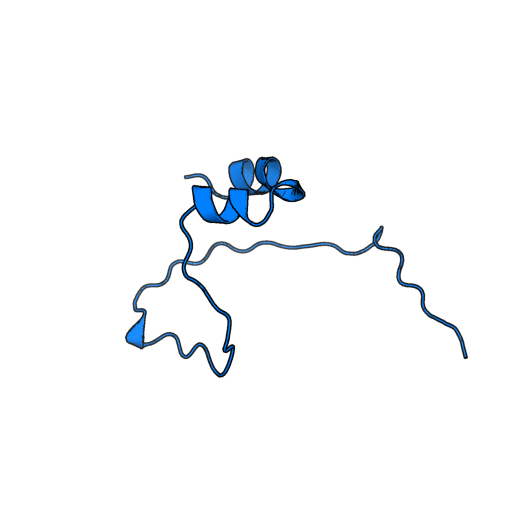Protein AF-A0A5N5ICV8-F1 (afdb_monomer_lite)

Organism: NCBI:txid2448454

Structure (mmCIF, N/CA/C/O backbone):
data_AF-A0A5N5ICV8-F1
#
_entry.id   AF-A0A5N5ICV8-F1
#
loop_
_atom_site.group_PDB
_atom_site.id
_atom_site.type_symbol
_atom_site.label_atom_id
_atom_site.label_alt_id
_atom_site.label_comp_id
_atom_site.label_asym_id
_atom_site.label_entity_id
_atom_site.label_seq_id
_atom_site.pdbx_PDB_ins_code
_atom_site.Cartn_x
_atom_site.Cartn_y
_atom_site.Cartn_z
_atom_site.occupancy
_atom_site.B_iso_or_equiv
_atom_site.auth_seq_id
_atom_site.auth_comp_id
_atom_site.auth_asym_id
_atom_site.auth_atom_id
_atom_site.pdbx_PDB_model_num
ATOM 1 N N . MET A 1 1 ? 16.726 5.985 33.768 1.00 40.94 1 MET A N 1
ATOM 2 C CA . MET A 1 1 ? 16.625 5.963 32.294 1.00 40.94 1 MET A CA 1
ATOM 3 C C . MET A 1 1 ? 15.146 5.959 31.970 1.00 40.94 1 MET A C 1
ATOM 5 O O . MET A 1 1 ? 14.471 5.025 32.377 1.00 40.94 1 MET A O 1
ATOM 9 N N . GLY A 1 2 ? 14.620 7.049 31.409 1.00 44.38 2 GLY A N 1
ATOM 10 C CA . GLY A 1 2 ? 13.196 7.154 31.099 1.00 44.38 2 GLY A CA 1
ATOM 11 C C . GLY A 1 2 ? 12.853 6.221 29.945 1.00 44.38 2 GLY A C 1
ATOM 12 O O . GLY A 1 2 ? 13.405 6.368 28.859 1.00 44.38 2 GLY A O 1
ATOM 13 N N . HIS A 1 3 ? 11.980 5.253 30.201 1.00 48.47 3 HIS A N 1
ATOM 14 C CA . HIS A 1 3 ? 11.287 4.515 29.157 1.00 48.47 3 HIS A CA 1
ATOM 15 C C . HIS A 1 3 ? 10.385 5.538 28.454 1.00 48.47 3 HIS A C 1
ATOM 17 O O . HIS A 1 3 ? 9.389 5.976 29.026 1.00 48.47 3 HIS A O 1
ATOM 23 N N . MET A 1 4 ? 10.778 6.008 27.269 1.00 52.78 4 MET A N 1
ATOM 24 C CA . MET A 1 4 ? 9.869 6.768 26.412 1.00 52.78 4 MET A CA 1
ATOM 25 C C . MET A 1 4 ? 8.899 5.761 25.804 1.00 52.78 4 MET A C 1
ATOM 27 O O . MET A 1 4 ? 9.147 5.217 24.733 1.00 52.78 4 MET A O 1
ATOM 31 N N . GLU A 1 5 ? 7.830 5.458 26.535 1.00 53.91 5 GLU A N 1
ATOM 32 C CA . GLU A 1 5 ? 6.685 4.751 25.977 1.00 53.91 5 GLU A CA 1
ATOM 33 C C . GLU A 1 5 ? 5.959 5.765 25.094 1.00 53.91 5 GLU A C 1
ATOM 35 O O . GLU A 1 5 ? 5.254 6.657 25.565 1.00 53.91 5 GLU A O 1
ATOM 40 N N . GLN A 1 6 ? 6.263 5.723 23.799 1.00 52.47 6 GLN A N 1
ATOM 41 C CA . GLN A 1 6 ? 5.617 6.570 22.813 1.00 52.47 6 GLN A CA 1
ATOM 42 C C . GLN A 1 6 ? 4.217 5.990 22.585 1.00 52.47 6 GLN A C 1
ATOM 44 O O . GLN A 1 6 ? 4.047 5.029 21.837 1.00 52.47 6 GLN A O 1
ATOM 49 N N . THR A 1 7 ? 3.221 6.524 23.294 1.00 52.84 7 THR A N 1
ATOM 50 C CA . THR A 1 7 ? 1.828 6.109 23.142 1.00 52.84 7 THR A CA 1
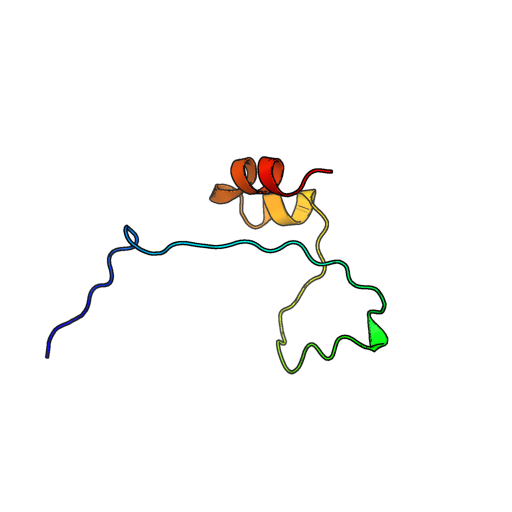ATOM 51 C C . THR A 1 7 ? 1.395 6.348 21.689 1.00 52.84 7 THR A C 1
ATOM 53 O O . THR A 1 7 ? 1.684 7.384 21.084 1.00 52.84 7 THR A O 1
ATOM 56 N N . ALA A 1 8 ? 0.733 5.357 21.085 1.00 58.66 8 ALA A N 1
ATOM 57 C CA . ALA A 1 8 ? 0.340 5.351 19.668 1.00 58.66 8 ALA A CA 1
ATOM 58 C C . ALA A 1 8 ? -0.538 6.556 19.249 1.00 58.66 8 ALA A C 1
ATOM 60 O O . ALA A 1 8 ? -0.725 6.828 18.065 1.00 58.66 8 ALA A O 1
ATOM 61 N N . GLU A 1 9 ? -1.039 7.310 20.223 1.00 57.94 9 GLU A N 1
ATOM 62 C CA . GLU A 1 9 ? -1.900 8.487 20.116 1.00 57.94 9 GLU A CA 1
ATOM 63 C C . GLU A 1 9 ? -1.237 9.755 19.534 1.00 57.94 9 GLU A C 1
ATOM 65 O O . GLU A 1 9 ? -1.937 10.741 19.306 1.00 57.94 9 GLU A O 1
ATOM 70 N N . ASN A 1 10 ? 0.069 9.757 19.222 1.00 69.75 10 ASN A N 1
ATOM 71 C CA . ASN A 1 10 ? 0.729 10.916 18.584 1.00 69.75 10 ASN A CA 1
ATOM 72 C C . ASN A 1 10 ? 1.502 10.626 17.283 1.00 69.75 10 ASN A C 1
ATOM 74 O O . ASN A 1 10 ? 2.294 11.455 16.832 1.00 69.75 10 ASN A O 1
ATOM 78 N N . ILE A 1 11 ? 1.275 9.479 16.638 1.00 76.56 11 ILE A N 1
ATOM 79 C CA . ILE A 1 11 ? 1.929 9.163 15.359 1.00 76.56 11 ILE A CA 1
ATOM 80 C C . ILE A 1 11 ? 1.026 9.596 14.197 1.00 76.56 11 ILE A C 1
ATOM 82 O O . ILE A 1 11 ? 0.014 8.964 13.902 1.00 76.56 11 ILE A O 1
ATOM 86 N N . LYS A 1 12 ? 1.408 10.671 13.496 1.00 78.00 12 LYS A N 1
ATOM 87 C CA . LYS A 1 12 ? 0.753 11.081 12.242 1.00 78.00 12 LYS A CA 1
ATOM 88 C C . LYS A 1 12 ? 1.312 10.273 11.070 1.00 78.00 12 LYS A C 1
ATOM 90 O O . LYS A 1 12 ? 2.476 10.429 10.713 1.00 78.00 12 LYS A O 1
ATOM 95 N N . GLN A 1 13 ? 0.474 9.440 10.456 1.00 76.25 13 GLN A N 1
ATOM 96 C CA . GLN A 1 13 ? 0.803 8.729 9.216 1.00 76.25 13 GLN A CA 1
ATOM 97 C C . GLN A 1 13 ? 0.392 9.580 8.009 1.00 76.25 13 GLN A C 1
ATOM 99 O O . GLN A 1 13 ? -0.765 9.983 7.893 1.00 76.25 13 GLN A O 1
ATOM 104 N N . LEU A 1 14 ? 1.346 9.862 7.121 1.00 80.81 14 LEU A N 1
ATOM 105 C CA . LEU A 1 14 ? 1.126 10.583 5.866 1.00 80.81 14 LEU A CA 1
ATOM 106 C C . LEU A 1 14 ? 1.262 9.608 4.696 1.00 80.81 14 LEU A C 1
ATOM 108 O O . LEU A 1 14 ? 2.227 8.850 4.631 1.00 80.81 14 LEU A O 1
ATOM 112 N N . PHE A 1 15 ? 0.306 9.649 3.769 1.00 78.19 15 PHE A N 1
ATOM 113 C CA . PHE A 1 15 ? 0.280 8.794 2.584 1.00 78.19 15 PHE A CA 1
ATOM 114 C C . PHE A 1 15 ? 0.491 9.639 1.328 1.00 78.19 15 PHE A C 1
ATOM 116 O O . PHE A 1 15 ? -0.144 10.679 1.160 1.00 78.19 15 PHE A O 1
ATOM 123 N N . TYR A 1 16 ? 1.370 9.175 0.440 1.00 78.88 16 TYR A N 1
ATOM 124 C CA . TYR A 1 16 ? 1.685 9.838 -0.823 1.00 78.88 16 TYR A CA 1
ATOM 125 C C . TYR A 1 16 ? 1.386 8.900 -1.993 1.00 78.88 16 TYR A C 1
ATOM 127 O O . TYR A 1 16 ? 1.826 7.751 -2.000 1.00 78.88 16 TYR A O 1
ATOM 135 N N . LYS A 1 17 ? 0.657 9.398 -2.999 1.00 82.44 17 LYS A N 1
ATOM 136 C CA . LYS A 1 17 ? 0.426 8.697 -4.270 1.00 82.44 17 LYS A CA 1
ATOM 137 C C . LYS A 1 17 ? 1.539 9.074 -5.243 1.00 82.44 17 LYS A C 1
ATOM 139 O O . LYS A 1 17 ? 1.730 10.253 -5.534 1.00 82.44 17 LYS A O 1
ATOM 144 N N . PHE A 1 18 ? 2.243 8.081 -5.772 1.00 81.44 18 PHE A N 1
ATOM 145 C CA . PHE A 1 18 ? 3.195 8.248 -6.867 1.00 81.44 18 PHE A CA 1
ATOM 146 C C . PHE A 1 18 ? 2.880 7.249 -7.980 1.00 81.44 18 PHE A C 1
ATOM 148 O O . PHE A 1 18 ? 2.320 6.182 -7.736 1.00 81.44 18 PHE A O 1
ATOM 155 N N . GLN A 1 19 ? 3.219 7.612 -9.214 1.00 82.38 19 GLN A N 1
ATOM 156 C CA . GLN A 1 19 ? 3.105 6.728 -10.371 1.00 82.38 19 GLN A CA 1
ATOM 157 C C . GLN A 1 19 ? 4.491 6.229 -10.759 1.00 82.38 19 GLN A C 1
ATOM 159 O O . GLN A 1 19 ? 5.452 6.998 -10.802 1.00 82.38 19 GLN A O 1
ATOM 164 N N . VAL A 1 20 ? 4.591 4.940 -11.066 1.00 80.56 20 VAL A N 1
ATOM 165 C CA . VAL A 1 20 ? 5.828 4.342 -11.562 1.00 80.56 20 VAL A CA 1
ATOM 166 C C . VAL A 1 20 ? 5.806 4.345 -13.084 1.00 80.56 20 VAL A C 1
ATOM 168 O O . VAL A 1 20 ? 4.9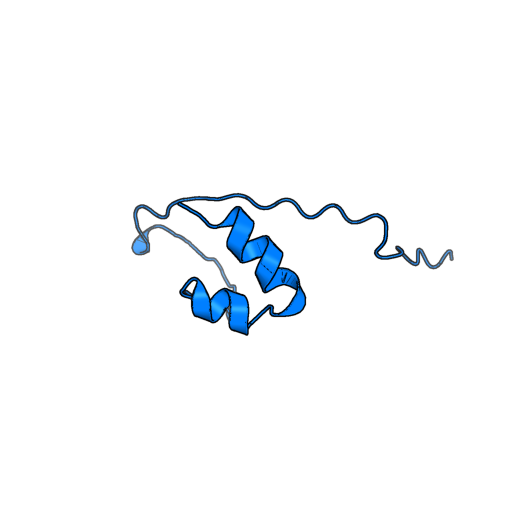37 3.742 -13.700 1.00 80.56 20 VAL A O 1
ATOM 171 N N . ILE A 1 21 ? 6.771 5.044 -13.687 1.00 78.19 21 ILE A N 1
ATOM 172 C CA . ILE A 1 21 ? 6.862 5.235 -15.146 1.00 78.19 21 ILE A CA 1
ATOM 173 C C . ILE A 1 21 ? 7.769 4.170 -15.795 1.00 78.19 21 ILE A C 1
ATOM 175 O O . ILE A 1 21 ? 7.642 3.881 -16.981 1.00 78.19 21 ILE A O 1
ATOM 179 N N . ALA A 1 22 ? 8.672 3.548 -15.028 1.00 76.88 22 ALA A N 1
ATOM 180 C CA . ALA A 1 22 ? 9.500 2.436 -15.493 1.00 76.88 22 ALA A CA 1
ATOM 181 C C . ALA A 1 22 ? 9.961 1.565 -14.316 1.00 76.88 22 ALA A C 1
ATOM 183 O O . ALA A 1 22 ? 10.752 2.007 -13.483 1.00 76.88 22 ALA A O 1
ATOM 184 N N . THR A 1 23 ? 9.520 0.309 -14.279 1.00 70.75 23 THR A N 1
ATOM 185 C CA . THR A 1 23 ? 9.878 -0.655 -13.224 1.00 70.75 23 THR A CA 1
ATOM 186 C C . THR A 1 23 ? 11.365 -1.011 -13.238 1.00 70.75 23 THR A C 1
ATOM 188 O O . THR A 1 23 ? 11.971 -1.153 -12.186 1.00 70.75 23 THR A O 1
ATOM 191 N N . ASN A 1 24 ? 11.990 -1.048 -14.419 1.00 68.19 24 ASN A N 1
ATOM 192 C CA . ASN A 1 24 ? 13.418 -1.343 -14.589 1.00 68.19 24 ASN A CA 1
ATOM 193 C C . ASN A 1 24 ? 14.356 -0.245 -14.041 1.00 68.19 24 ASN A C 1
ATOM 195 O O . ASN A 1 24 ? 15.535 -0.501 -13.820 1.00 68.19 24 ASN A O 1
ATOM 199 N N . LYS A 1 25 ? 13.843 0.974 -13.815 1.00 65.88 25 LYS A N 1
ATOM 200 C CA . LYS A 1 25 ? 14.607 2.096 -13.240 1.00 65.88 25 LYS A CA 1
ATOM 201 C C . LYS A 1 25 ? 14.357 2.288 -11.743 1.00 65.88 25 LYS A C 1
ATOM 203 O O . LYS A 1 25 ? 15.017 3.127 -11.130 1.00 65.88 25 LYS A O 1
ATOM 208 N N . LEU A 1 26 ? 13.413 1.546 -11.157 1.00 66.81 26 LEU A N 1
ATOM 209 C CA . LEU A 1 26 ? 13.175 1.571 -9.721 1.00 66.81 26 LEU A CA 1
ATOM 210 C C . LEU A 1 26 ? 14.248 0.705 -9.055 1.00 66.81 26 LEU A C 1
ATOM 212 O O . LEU A 1 26 ? 14.164 -0.520 -9.050 1.00 66.81 26 LEU A O 1
ATOM 216 N N . ASN A 1 27 ? 15.283 1.343 -8.512 1.00 64.88 27 ASN A N 1
ATOM 217 C CA . ASN A 1 27 ? 16.255 0.652 -7.676 1.00 64.88 27 ASN A CA 1
ATOM 218 C C . ASN A 1 27 ? 15.639 0.475 -6.280 1.00 64.88 27 ASN A C 1
ATOM 220 O O . ASN A 1 27 ? 15.892 1.270 -5.374 1.00 64.88 27 ASN A O 1
ATOM 224 N N . ILE A 1 28 ? 14.753 -0.518 -6.142 1.00 64.81 28 ILE A N 1
ATOM 225 C CA . ILE A 1 28 ? 14.203 -0.962 -4.853 1.00 64.81 28 ILE A CA 1
ATOM 226 C C . ILE A 1 28 ? 15.333 -1.722 -4.150 1.00 64.81 28 ILE A C 1
ATOM 228 O O . ILE A 1 28 ? 15.380 -2.949 -4.139 1.00 64.81 28 ILE A O 1
ATOM 232 N N . GLY A 1 29 ? 16.338 -0.980 -3.688 1.00 55.81 29 GLY A N 1
ATOM 233 C CA . GLY A 1 29 ? 17.511 -1.547 -3.042 1.00 55.81 29 GLY A CA 1
ATOM 234 C C . GLY A 1 29 ? 17.101 -2.345 -1.807 1.00 55.81 29 GLY A C 1
ATOM 235 O O . GLY A 1 29 ? 16.502 -1.789 -0.890 1.00 55.81 29 GLY A O 1
ATOM 236 N N . THR A 1 30 ? 17.435 -3.640 -1.809 1.00 53.91 30 THR A N 1
ATOM 237 C CA . THR A 1 30 ? 17.556 -4.506 -0.619 1.00 53.91 30 THR A CA 1
ATOM 238 C C . THR A 1 30 ? 16.381 -4.466 0.361 1.00 53.91 30 THR A C 1
ATOM 240 O O . THR A 1 30 ? 16.578 -4.424 1.572 1.00 53.91 30 THR A O 1
ATOM 243 N N . CYS A 1 31 ? 15.153 -4.473 -0.142 1.00 54.56 31 CYS A N 1
ATOM 244 C CA . CYS A 1 31 ? 14.017 -4.944 0.637 1.00 54.56 31 CYS A CA 1
ATOM 245 C C . CYS A 1 31 ? 13.682 -6.315 0.054 1.00 54.56 31 CYS A C 1
ATOM 247 O O . CYS A 1 31 ? 13.346 -6.400 -1.122 1.00 54.56 31 CYS A O 1
ATOM 249 N N . GLU A 1 32 ? 13.912 -7.394 0.798 1.00 58.72 32 GLU A N 1
ATOM 250 C CA . GLU A 1 32 ? 13.680 -8.749 0.273 1.00 58.72 32 GLU A CA 1
ATOM 251 C C . GLU A 1 32 ? 12.177 -9.068 0.183 1.00 58.72 32 GLU A C 1
ATOM 253 O O . GLU A 1 32 ? 11.773 -9.849 -0.672 1.00 58.72 32 GLU A O 1
ATOM 258 N N . ASP A 1 33 ? 11.344 -8.357 0.953 1.00 73.19 33 ASP A N 1
ATOM 259 C CA . ASP A 1 33 ? 9.896 -8.561 1.029 1.00 73.19 33 ASP A CA 1
ATOM 260 C C . ASP A 1 33 ? 9.112 -7.336 0.524 1.00 73.19 33 ASP A C 1
ATOM 262 O O . ASP A 1 33 ? 8.440 -6.640 1.288 1.00 73.19 33 ASP A O 1
ATOM 266 N N . TYR A 1 34 ? 9.180 -7.046 -0.780 1.00 75.75 34 TYR A N 1
ATOM 267 C CA . TYR A 1 34 ? 8.199 -6.168 -1.430 1.00 75.75 34 TYR A CA 1
ATOM 268 C C . TYR A 1 34 ? 7.343 -6.956 -2.415 1.00 75.75 34 TYR A C 1
ATOM 270 O O . TYR A 1 34 ? 7.832 -7.771 -3.195 1.00 75.75 34 TYR A O 1
ATOM 278 N N . VAL A 1 35 ? 6.045 -6.668 -2.404 1.00 81.19 35 VAL A N 1
ATOM 279 C CA . VAL A 1 35 ? 5.075 -7.267 -3.315 1.00 81.19 35 VAL A CA 1
ATOM 280 C C . VAL A 1 35 ? 4.266 -6.163 -3.981 1.00 81.19 35 VAL A C 1
ATOM 282 O O . VAL A 1 35 ? 3.787 -5.230 -3.335 1.00 81.19 35 VAL A O 1
ATOM 285 N N . TRP A 1 36 ? 4.152 -6.245 -5.305 1.00 84.00 36 TRP A N 1
ATOM 286 C CA . TRP A 1 36 ? 3.211 -5.424 -6.053 1.00 84.00 36 TRP A CA 1
ATOM 287 C C . TRP A 1 36 ? 1.818 -5.989 -5.823 1.00 84.00 36 TRP A C 1
ATOM 289 O O . TRP A 1 36 ? 1.584 -7.155 -6.121 1.00 84.00 36 TRP A O 1
ATOM 299 N N . VAL A 1 37 ? 0.918 -5.167 -5.296 1.00 85.75 37 VAL A N 1
ATOM 300 C CA . VAL A 1 37 ? -0.442 -5.578 -4.944 1.00 85.75 37 VAL A CA 1
ATOM 301 C C . VAL A 1 37 ? -1.460 -4.756 -5.711 1.00 85.75 37 VAL A C 1
ATOM 303 O O . VAL A 1 37 ? -1.250 -3.573 -6.008 1.00 85.75 37 VAL A O 1
ATOM 306 N N . THR A 1 38 ? -2.580 -5.386 -6.023 1.00 89.00 38 THR A N 1
ATOM 307 C CA . THR A 1 38 ? -3.787 -4.695 -6.460 1.00 89.00 38 THR A CA 1
ATOM 308 C C . THR A 1 38 ? -4.440 -3.965 -5.285 1.00 89.00 38 THR A C 1
ATOM 310 O O . THR A 1 38 ? -4.072 -4.128 -4.119 1.00 89.00 38 THR A O 1
ATOM 313 N N . LYS A 1 39 ? -5.425 -3.118 -5.591 1.00 85.56 39 LYS A N 1
ATOM 314 C CA . LYS A 1 39 ? -6.182 -2.392 -4.569 1.00 85.56 39 LYS A CA 1
ATOM 315 C C . LYS A 1 39 ? -6.877 -3.352 -3.602 1.00 85.56 39 LYS A C 1
ATOM 317 O O . LYS A 1 39 ? -6.824 -3.119 -2.400 1.00 85.56 39 LYS A O 1
ATOM 322 N N . ASP A 1 40 ? -7.526 -4.386 -4.127 1.00 88.56 40 ASP A N 1
ATOM 323 C CA . ASP A 1 40 ? -8.290 -5.342 -3.327 1.00 88.56 40 ASP A CA 1
ATOM 324 C C . ASP A 1 40 ? -7.363 -6.138 -2.403 1.00 88.56 40 ASP A C 1
ATOM 326 O O . ASP A 1 40 ? -7.578 -6.137 -1.192 1.00 88.56 40 ASP A O 1
ATOM 330 N N . GLU A 1 41 ? -6.248 -6.651 -2.934 1.00 89.94 41 GLU A N 1
ATOM 331 C CA . GLU A 1 41 ? -5.227 -7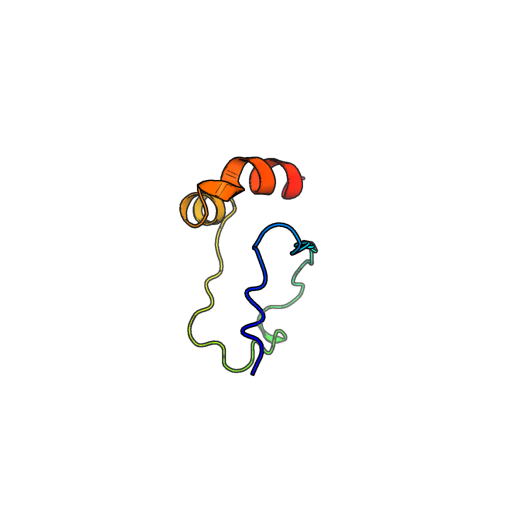.349 -2.139 1.00 89.94 41 GLU A CA 1
ATOM 332 C C . GLU A 1 41 ? -4.662 -6.455 -1.022 1.00 89.94 41 GLU A C 1
ATOM 334 O O . GLU A 1 41 ? -4.522 -6.892 0.118 1.00 89.94 41 GLU A O 1
ATOM 339 N N . LEU A 1 42 ? -4.387 -5.171 -1.297 1.00 88.00 42 LEU A N 1
ATOM 340 C CA . LEU A 1 42 ? -3.918 -4.230 -0.271 1.00 88.00 42 LEU A CA 1
ATOM 341 C C . LEU A 1 42 ? -4.923 -4.072 0.884 1.00 88.00 42 LEU A C 1
ATOM 343 O O . LEU A 1 42 ? -4.516 -3.937 2.040 1.00 88.00 42 LEU A O 1
ATOM 347 N N . MET A 1 43 ? -6.225 -4.073 0.588 1.00 89.12 43 MET A N 1
ATOM 348 C CA . MET A 1 43 ? -7.261 -4.011 1.624 1.00 89.12 43 MET A CA 1
ATOM 349 C C . MET A 1 43 ? -7.365 -5.324 2.404 1.00 89.12 43 MET A C 1
ATOM 351 O O . MET A 1 43 ? -7.614 -5.280 3.607 1.00 89.12 43 MET A O 1
ATOM 355 N N . GLU A 1 44 ? -7.151 -6.467 1.748 1.00 90.69 44 GLU A N 1
ATOM 356 C CA . GLU A 1 44 ? -7.103 -7.780 2.403 1.00 90.69 44 GLU A CA 1
ATOM 357 C C . GLU A 1 44 ? -5.903 -7.904 3.354 1.00 90.69 44 GLU A C 1
ATOM 359 O O . GLU A 1 44 ? -6.046 -8.460 4.443 1.00 90.69 44 GLU A O 1
ATOM 364 N N . TYR A 1 45 ? -4.746 -7.329 3.001 1.00 88.94 45 TYR A N 1
ATOM 365 C CA . TYR A 1 45 ? -3.574 -7.280 3.885 1.00 88.94 45 TYR A CA 1
ATOM 366 C C . TYR A 1 45 ? -3.769 -6.362 5.098 1.00 88.94 45 TYR A C 1
ATOM 368 O O . TYR A 1 45 ? -3.260 -6.657 6.179 1.00 88.94 45 TYR A O 1
ATOM 376 N N . PHE A 1 46 ? -4.497 -5.252 4.932 1.00 88.25 46 PHE A N 1
ATOM 377 C CA . PHE A 1 46 ? -4.698 -4.242 5.978 1.00 88.25 46 PHE A CA 1
ATOM 378 C C . PHE A 1 46 ? -6.187 -3.971 6.234 1.00 88.25 46 PHE A C 1
ATOM 380 O O . PHE A 1 46 ? -6.667 -2.857 5.982 1.00 88.25 46 PHE A O 1
ATOM 387 N N . PRO A 1 47 ? -6.926 -4.947 6.791 1.00 87.62 47 PRO A N 1
ATOM 388 C CA . PRO A 1 47 ? -8.372 -4.837 6.975 1.00 87.62 47 PRO A CA 1
ATOM 389 C C . PRO A 1 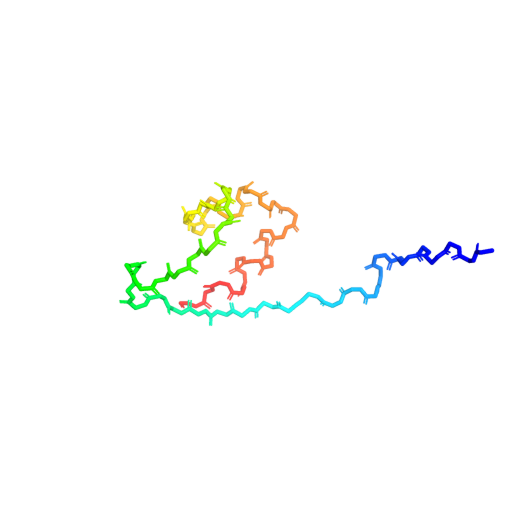47 ? -8.757 -3.672 7.898 1.00 87.62 47 PRO A C 1
ATOM 391 O O . PRO A 1 47 ? -9.744 -2.982 7.655 1.00 87.62 47 PRO A O 1
ATOM 394 N N . GLU A 1 48 ? -7.938 -3.376 8.910 1.00 88.25 48 GLU A N 1
ATOM 395 C CA . GLU A 1 48 ? -8.155 -2.267 9.853 1.00 88.25 48 GLU A CA 1
ATOM 396 C C . GLU A 1 48 ? -8.087 -0.878 9.190 1.00 88.25 48 GLU A C 1
ATOM 398 O O . GLU A 1 48 ? -8.691 0.080 9.673 1.00 88.25 48 GLU A O 1
ATOM 403 N N . LYS A 1 49 ? -7.371 -0.763 8.062 1.00 82.06 49 LYS A N 1
ATOM 404 C CA . LYS A 1 49 ? -7.224 0.477 7.288 1.00 82.06 49 LYS A CA 1
ATOM 405 C C . LYS A 1 49 ? -7.999 0.430 5.975 1.00 82.06 49 LYS A C 1
ATOM 407 O O . LYS A 1 49 ? -7.961 1.414 5.241 1.00 82.06 49 LYS A O 1
ATOM 412 N N . ALA A 1 50 ? -8.710 -0.659 5.679 1.00 86.19 50 ALA A N 1
ATOM 413 C CA . ALA A 1 50 ? -9.352 -0.888 4.388 1.00 86.19 50 ALA A CA 1
ATOM 414 C C . ALA A 1 50 ? -10.318 0.240 4.001 1.00 86.19 50 ALA A C 1
ATOM 416 O O . ALA A 1 50 ? -10.246 0.748 2.886 1.00 86.19 50 ALA A O 1
ATOM 417 N N . GLU A 1 51 ? -11.166 0.708 4.923 1.00 85.75 51 GLU A N 1
ATOM 418 C CA . GLU A 1 51 ? -12.095 1.813 4.642 1.00 85.75 51 GLU A CA 1
ATOM 419 C C . GLU A 1 51 ? -11.353 3.121 4.314 1.00 85.75 51 GLU A C 1
ATOM 421 O O . GLU A 1 51 ? -11.729 3.854 3.395 1.00 85.75 51 GLU A O 1
ATOM 426 N N . PHE A 1 52 ? -10.270 3.402 5.039 1.00 83.38 52 PHE A N 1
ATOM 427 C CA . PHE A 1 52 ? -9.450 4.593 4.841 1.00 83.38 52 PHE A CA 1
ATOM 428 C C . PHE A 1 52 ? -8.651 4.529 3.533 1.00 83.38 52 PHE A C 1
ATOM 430 O O . PHE A 1 52 ? -8.673 5.477 2.747 1.00 83.38 52 PHE A O 1
ATOM 437 N N . LEU A 1 53 ? -8.008 3.393 3.259 1.00 83.75 53 LEU A N 1
ATOM 438 C CA . LEU A 1 53 ? -7.296 3.123 2.011 1.00 83.75 53 LEU A CA 1
ATOM 439 C C . LEU A 1 53 ? -8.254 3.187 0.817 1.00 83.75 53 LEU A C 1
ATOM 441 O O . LEU A 1 53 ? -7.943 3.840 -0.174 1.00 83.75 53 LEU A O 1
ATOM 445 N N . ASN A 1 54 ? -9.458 2.623 0.927 1.00 85.38 54 ASN A N 1
ATOM 446 C CA . ASN A 1 54 ? -10.467 2.695 -0.126 1.00 85.38 54 ASN A CA 1
ATOM 447 C C . ASN A 1 54 ? -10.881 4.144 -0.440 1.00 85.38 54 ASN A C 1
ATOM 449 O O . ASN A 1 54 ? -11.050 4.484 -1.608 1.00 85.38 54 ASN A O 1
ATOM 453 N N . LYS A 1 55 ? -10.995 5.012 0.575 1.00 84.62 55 LYS A N 1
ATOM 454 C CA . LYS A 1 55 ? -11.301 6.442 0.388 1.00 84.62 55 LYS A CA 1
ATOM 455 C C . LYS A 1 55 ? -10.128 7.232 -0.203 1.00 84.62 55 LYS A C 1
ATOM 457 O O . LYS A 1 55 ? -10.360 8.138 -0.996 1.00 84.62 55 LYS A O 1
ATOM 462 N N . MET A 1 56 ? -8.886 6.910 0.166 1.00 79.31 56 MET A N 1
ATOM 463 C CA . MET A 1 56 ? -7.694 7.621 -0.322 1.00 79.31 56 MET A CA 1
ATOM 464 C C . MET A 1 56 ? -7.234 7.193 -1.718 1.00 79.31 56 MET A C 1
ATOM 466 O O . MET A 1 56 ? -6.626 7.989 -2.432 1.00 79.31 56 MET A O 1
ATOM 470 N N . ILE A 1 57 ? -7.462 5.935 -2.099 1.00 73.75 57 ILE A N 1
ATOM 471 C CA . ILE A 1 57 ? -6.845 5.341 -3.295 1.00 73.75 57 ILE A CA 1
ATOM 472 C 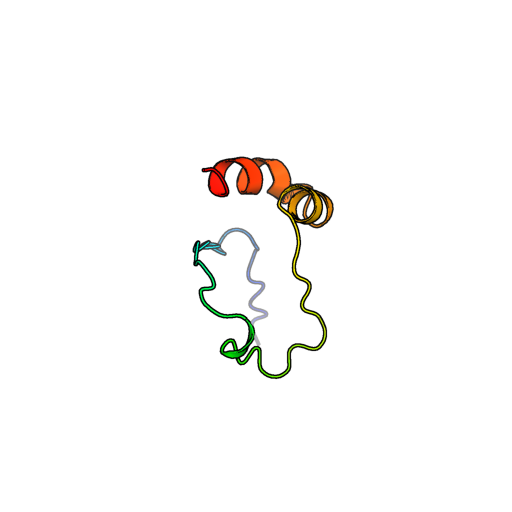C . ILE A 1 57 ? -7.592 5.694 -4.606 1.00 73.75 57 ILE A C 1
ATOM 474 O O . ILE A 1 57 ? -7.070 5.428 -5.684 1.00 73.75 57 ILE A O 1
ATOM 478 N N . ILE A 1 58 ? -8.749 6.366 -4.585 1.00 63.50 58 ILE A N 1
ATOM 479 C CA . ILE A 1 58 ? -9.588 6.602 -5.790 1.00 63.50 58 ILE A CA 1
ATOM 480 C C . ILE A 1 58 ? -9.421 8.052 -6.302 1.00 63.50 58 ILE A C 1
ATOM 482 O O . ILE A 1 58 ? -9.428 8.976 -5.495 1.00 63.50 58 ILE A O 1
ATOM 486 N N . SER A 1 59 ? -9.259 8.375 -7.597 1.00 50.47 59 SER A N 1
ATOM 487 C CA . SER A 1 59 ? -9.521 7.659 -8.866 1.00 50.47 59 SER A CA 1
ATOM 488 C C . SER A 1 59 ? -8.276 7.341 -9.703 1.00 50.47 59 SER A C 1
ATOM 490 O O . SER A 1 59 ? -7.178 7.898 -9.440 1.00 50.47 59 SER A O 1
#

Secondary structure (DSSP, 8-state):
-------GGG----------S-GGG---TT-S------HHHHHHH-GGGHHHHHHHS--

InterPro domains:
  IPR040008 Large ribosomal subunit protein mL46 [PTHR13124] (7-57)

Foldseek 3Di:
DDPPPPPPVPDDDDDDDDDDPDPVPPCPDDPPDDDDDDLVVVCVVPVVCNVVSVVPVDD

Radius of gyration: 16.02 Å; chains: 1; bounding box: 30×20×48 Å

Sequence (59 aa):
MGHMEQTAENIKQLFYKFQVIATNKLNIGTCEDYVWVTKDELMEYFPEKAEFLNKMIIS

pLDDT: mean 73.54, std 13.68, range [40.94, 90.69]